Protein AF-A0A259BJD8-F1 (afdb_monomer_lite)

Structure (mmCIF, N/CA/C/O backbone):
data_A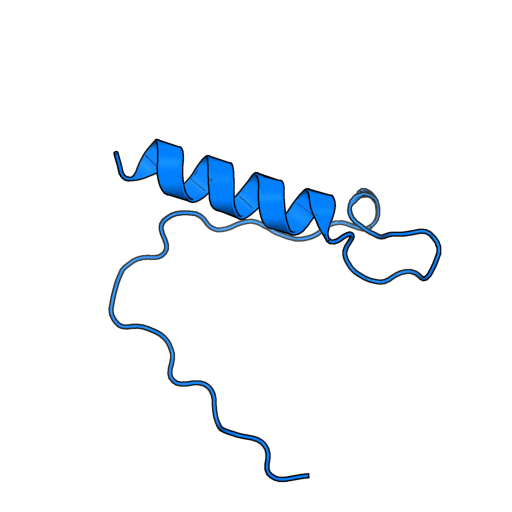F-A0A259BJD8-F1
#
_entry.id   AF-A0A259BJD8-F1
#
loop_
_atom_site.group_PDB
_atom_site.id
_atom_site.type_symbol
_atom_site.label_atom_id
_atom_site.label_alt_id
_atom_site.label_comp_id
_atom_site.label_asym_id
_atom_site.label_entity_id
_atom_site.label_seq_id
_atom_site.pdbx_PDB_ins_code
_atom_site.Cartn_x
_atom_site.Cartn_y
_atom_site.Cartn_z
_atom_site.occupancy
_atom_site.B_iso_or_equiv
_atom_site.auth_seq_id
_atom_site.auth_comp_id
_atom_site.auth_asym_id
_atom_site.auth_atom_id
_atom_site.pdbx_PDB_model_num
ATOM 1 N N . MET A 1 1 ? -21.809 -11.597 -11.327 1.00 49.62 1 MET A N 1
ATOM 2 C CA . MET A 1 1 ? -20.490 -10.941 -11.278 1.00 49.62 1 MET A CA 1
ATOM 3 C C . MET A 1 1 ? -19.524 -11.903 -11.949 1.00 49.62 1 MET A C 1
ATOM 5 O O . MET A 1 1 ? -19.439 -13.029 -11.485 1.00 49.62 1 MET A O 1
ATOM 9 N N . HIS A 1 2 ? -18.948 -11.562 -13.104 1.00 51.00 2 HIS A N 1
ATOM 10 C CA . HIS A 1 2 ? -17.907 -12.401 -13.706 1.00 51.00 2 HIS A CA 1
ATOM 11 C C . HIS A 1 2 ? -16.597 -12.049 -13.004 1.00 51.00 2 HIS 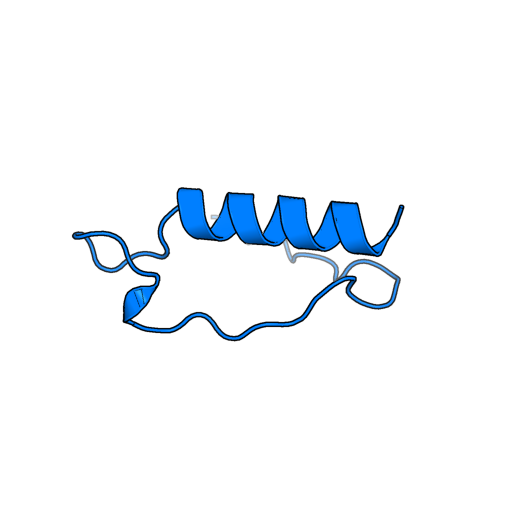A C 1
ATOM 13 O O . HIS A 1 2 ? -16.087 -10.946 -13.203 1.00 51.00 2 HIS A O 1
ATOM 19 N N . ASP A 1 3 ? -16.087 -12.953 -12.172 1.00 59.88 3 ASP A N 1
ATOM 20 C CA . ASP A 1 3 ? -14.758 -12.816 -11.585 1.00 59.88 3 ASP A CA 1
ATOM 21 C C . ASP A 1 3 ? -13.740 -12.959 -12.717 1.00 59.88 3 ASP A C 1
ATOM 23 O O . ASP A 1 3 ? -13.457 -14.053 -13.205 1.00 59.88 3 ASP A O 1
ATOM 27 N N . LYS A 1 4 ? -13.240 -11.824 -13.212 1.00 67.94 4 LYS A N 1
ATOM 28 C CA . LYS A 1 4 ? -12.131 -11.806 -14.161 1.00 67.94 4 LYS A CA 1
ATOM 29 C C . LYS A 1 4 ? -10.914 -12.328 -13.409 1.00 67.94 4 LYS A C 1
ATOM 31 O O . LYS A 1 4 ? -10.389 -11.638 -12.539 1.00 67.94 4 LYS A O 1
ATOM 36 N N . GLN A 1 5 ? -10.506 -13.555 -13.713 1.00 66.56 5 GLN A N 1
ATOM 37 C CA . GLN A 1 5 ? -9.310 -14.151 -13.135 1.00 66.56 5 GLN A CA 1
ATOM 38 C C . GLN A 1 5 ? -8.127 -13.239 -13.474 1.00 66.56 5 GLN A C 1
ATOM 40 O O . GLN A 1 5 ? -7.826 -13.012 -14.645 1.00 66.56 5 GLN A O 1
ATOM 45 N N . ALA A 1 6 ? -7.536 -12.622 -12.453 1.00 72.31 6 ALA A N 1
ATOM 46 C CA . ALA A 1 6 ? -6.377 -11.768 -12.634 1.00 72.31 6 ALA A CA 1
ATOM 47 C C . ALA A 1 6 ? -5.179 -12.665 -12.956 1.00 72.31 6 ALA A C 1
ATOM 49 O O . ALA A 1 6 ? -4.771 -13.479 -12.127 1.00 72.31 6 ALA A O 1
ATOM 50 N N . GLU A 1 7 ? -4.643 -12.538 -14.166 1.00 80.69 7 GLU A N 1
ATOM 51 C CA . GLU A 1 7 ? -3.360 -13.139 -14.509 1.00 80.69 7 GLU A CA 1
ATOM 52 C C . GLU A 1 7 ? -2.267 -12.450 -13.692 1.00 80.69 7 GLU A C 1
ATOM 54 O O . GLU A 1 7 ? -2.229 -11.221 -13.582 1.00 80.69 7 GLU A O 1
ATOM 59 N N . ILE A 1 8 ? -1.402 -13.254 -13.071 1.00 80.06 8 ILE A N 1
ATOM 60 C CA . ILE A 1 8 ? -0.237 -12.732 -12.363 1.00 80.06 8 ILE A CA 1
ATOM 61 C C . ILE A 1 8 ? 0.716 -12.183 -13.431 1.00 80.06 8 ILE A C 1
ATOM 63 O O . ILE A 1 8 ? 1.064 -12.937 -14.338 1.00 80.06 8 ILE A O 1
ATOM 67 N N . PRO A 1 9 ? 1.140 -10.909 -13.348 1.00 83.69 9 PRO A N 1
ATOM 68 C CA . PRO A 1 9 ? 2.072 -10.348 -14.318 1.00 83.69 9 PRO A CA 1
ATOM 69 C C . PRO A 1 9 ? 3.386 -11.134 -14.371 1.00 83.69 9 PRO A C 1
ATOM 71 O O . PRO A 1 9 ? 3.940 -11.489 -13.327 1.00 83.69 9 PRO A O 1
ATOM 74 N N . ASP A 1 10 ? 3.909 -11.348 -15.578 1.00 83.50 10 AS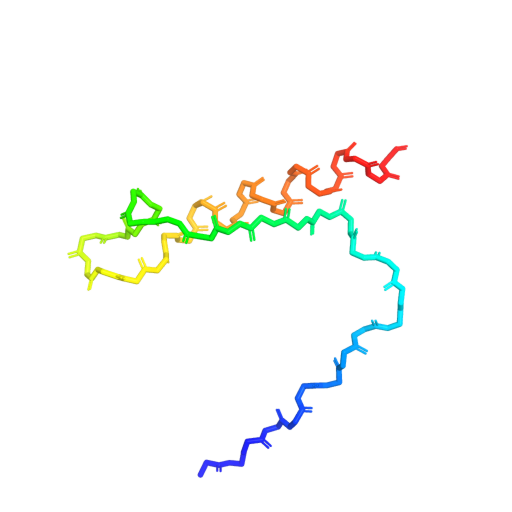P A N 1
ATOM 75 C CA . ASP A 1 10 ? 5.230 -11.940 -15.781 1.00 83.50 10 ASP A CA 1
ATOM 76 C C . ASP A 1 10 ? 6.322 -10.980 -15.275 1.00 83.50 10 ASP A C 1
ATOM 78 O O . ASP A 1 10 ? 6.467 -9.863 -15.774 1.00 83.50 10 ASP A O 1
ATOM 82 N N . GLY A 1 11 ? 7.102 -11.403 -14.276 1.00 85.56 11 GLY A N 1
ATOM 83 C CA . GLY A 1 11 ? 8.239 -10.636 -13.755 1.00 85.56 11 GLY A CA 1
ATOM 84 C C . GLY A 1 11 ? 8.406 -10.701 -12.237 1.00 85.56 11 GLY A C 1
ATOM 85 O O . GLY A 1 11 ? 7.545 -11.187 -11.504 1.00 85.56 11 GLY A O 1
ATOM 86 N N . MET A 1 12 ? 9.546 -10.206 -11.747 1.00 89.69 12 MET A N 1
ATOM 87 C CA . MET A 1 12 ? 9.749 -10.024 -10.309 1.00 89.69 12 MET A CA 1
ATOM 88 C C . MET A 1 12 ? 9.031 -8.752 -9.836 1.00 89.69 12 MET A C 1
ATOM 90 O O . MET A 1 12 ? 9.135 -7.718 -10.497 1.00 89.69 12 MET A O 1
ATOM 94 N N . PRO A 1 13 ? 8.321 -8.793 -8.695 1.00 91.31 13 PRO A N 1
ATOM 95 C CA . PRO A 1 13 ? 7.684 -7.604 -8.149 1.00 91.31 13 PRO A CA 1
ATOM 96 C C . PRO A 1 13 ? 8.745 -6.570 -7.761 1.00 91.31 13 PRO A C 1
ATOM 98 O O . PRO A 1 13 ? 9.727 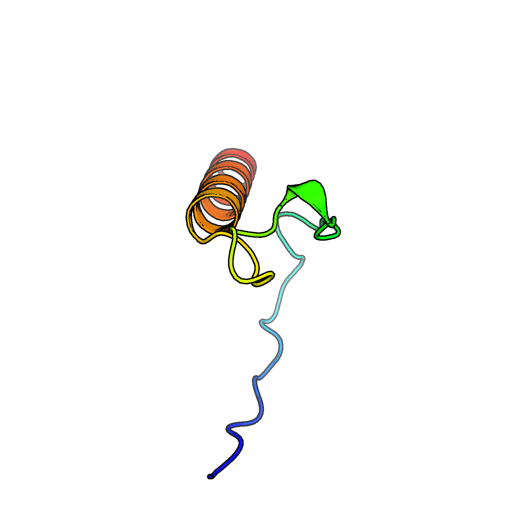-6.905 -7.102 1.00 91.31 13 PRO A O 1
ATOM 101 N N . ALA A 1 14 ? 8.513 -5.308 -8.126 1.00 93.56 14 ALA A N 1
ATOM 102 C CA . ALA A 1 14 ? 9.413 -4.204 -7.793 1.00 93.56 14 ALA A CA 1
ATOM 103 C C . ALA A 1 14 ? 9.542 -3.977 -6.280 1.00 93.56 14 ALA A C 1
ATOM 105 O O . ALA A 1 14 ? 10.623 -3.664 -5.789 1.00 93.56 14 ALA A O 1
ATOM 106 N N . ILE A 1 15 ? 8.438 -4.166 -5.548 1.00 95.50 15 ILE A N 1
ATOM 107 C CA . ILE A 1 15 ? 8.380 -4.161 -4.084 1.00 95.50 15 ILE A CA 1
ATOM 108 C C . ILE A 1 15 ? 7.392 -5.224 -3.590 1.00 95.50 15 ILE A C 1
ATOM 110 O O . ILE A 1 15 ? 6.435 -5.581 -4.280 1.00 95.50 15 ILE A O 1
ATOM 114 N N . ARG A 1 16 ? 7.594 -5.705 -2.360 1.00 94.56 16 ARG A N 1
ATOM 115 C CA . ARG A 1 16 ? 6.652 -6.570 -1.638 1.00 94.56 16 ARG A CA 1
ATOM 116 C C . ARG A 1 16 ? 6.553 -6.082 -0.197 1.00 94.56 16 ARG A C 1
ATOM 118 O O . ARG A 1 16 ? 7.560 -6.029 0.499 1.00 94.56 16 ARG A O 1
ATOM 125 N N . THR A 1 17 ? 5.344 -5.752 0.242 1.00 95.56 17 THR A N 1
ATOM 126 C CA . THR A 1 17 ? 5.064 -5.285 1.605 1.00 95.56 17 THR A CA 1
ATOM 127 C C . THR A 1 17 ? 3.803 -5.947 2.156 1.00 95.56 17 THR A C 1
ATOM 129 O O . THR A 1 17 ? 3.016 -6.513 1.394 1.00 95.56 17 THR A O 1
ATOM 132 N N . ILE A 1 18 ? 3.613 -5.870 3.471 1.00 97.19 18 ILE A N 1
ATOM 133 C CA . ILE A 1 18 ? 2.411 -6.327 4.169 1.00 97.19 18 ILE A CA 1
ATOM 134 C C . ILE A 1 18 ? 1.624 -5.087 4.585 1.00 97.19 18 ILE A C 1
ATOM 136 O O . ILE A 1 18 ? 2.176 -4.215 5.250 1.00 97.19 18 ILE A O 1
ATOM 140 N N . ALA A 1 19 ? 0.348 -5.026 4.207 1.00 97.44 19 ALA A N 1
ATOM 141 C CA . ALA A 1 19 ? -0.559 -4.015 4.730 1.00 97.44 19 ALA A CA 1
ATOM 142 C C . ALA A 1 19 ? -0.856 -4.295 6.210 1.00 97.44 19 ALA A C 1
ATOM 144 O O . ALA A 1 19 ? -1.208 -5.419 6.581 1.00 97.44 19 ALA A O 1
ATOM 145 N N . MET A 1 20 ? -0.712 -3.274 7.044 1.00 98.19 20 MET A N 1
ATOM 146 C CA . MET 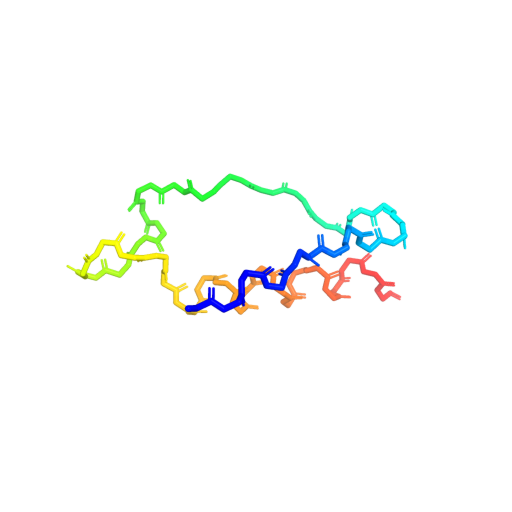A 1 20 ? -0.896 -3.336 8.490 1.00 98.19 20 MET A CA 1
ATOM 147 C C . MET A 1 20 ? -2.159 -2.571 8.914 1.00 98.19 20 MET A C 1
ATOM 149 O O . MET A 1 20 ? -2.632 -1.706 8.179 1.00 98.19 20 MET A O 1
ATOM 153 N N . PRO A 1 21 ? -2.694 -2.802 10.129 1.00 98.06 21 PRO A N 1
ATOM 154 C CA . PRO A 1 21 ? -3.861 -2.063 10.626 1.00 98.06 21 PRO A CA 1
ATOM 155 C C . PRO A 1 21 ? -3.698 -0.534 10.634 1.00 98.06 21 PRO A C 1
ATOM 157 O O . PRO A 1 21 ? -4.680 0.187 10.550 1.00 98.06 21 PRO A O 1
ATOM 160 N N . ALA A 1 22 ? -2.467 -0.022 10.720 1.00 97.81 22 ALA A N 1
ATOM 161 C CA . ALA A 1 22 ? -2.199 1.416 10.652 1.00 97.81 22 ALA A CA 1
ATOM 162 C C . ALA A 1 22 ? -2.380 2.010 9.240 1.00 97.81 22 ALA A C 1
ATOM 164 O O . ALA A 1 22 ? -2.520 3.224 9.110 1.00 97.81 22 ALA A O 1
ATOM 165 N N . ASP A 1 23 ? -2.404 1.173 8.200 1.00 98.44 23 ASP A N 1
ATOM 166 C CA . ASP A 1 23 ? -2.531 1.592 6.800 1.00 98.44 23 ASP A CA 1
ATOM 167 C C . ASP A 1 23 ? -4.000 1.722 6.359 1.00 98.44 23 ASP A C 1
ATOM 169 O O . ASP A 1 23 ? -4.290 2.062 5.208 1.00 98.44 23 ASP A O 1
ATOM 173 N N . THR A 1 24 ? -4.949 1.437 7.257 1.00 98.38 24 THR A N 1
ATOM 174 C CA . THR A 1 24 ? -6.380 1.533 6.967 1.00 98.38 24 THR A CA 1
ATOM 175 C C . THR A 1 24 ? -6.904 2.963 7.091 1.00 98.38 24 THR A C 1
ATOM 177 O O . THR A 1 24 ? -6.451 3.747 7.924 1.00 98.38 24 THR A O 1
ATOM 180 N N . ASN A 1 25 ? -7.916 3.295 6.297 1.00 97.94 25 ASN A N 1
ATOM 181 C CA . ASN A 1 25 ? -8.741 4.485 6.463 1.00 97.94 25 ASN A CA 1
ATOM 182 C C . ASN A 1 25 ? -9.739 4.307 7.642 1.00 97.94 25 ASN A C 1
ATOM 184 O O . ASN A 1 25 ? -9.850 3.212 8.195 1.00 97.94 25 ASN A O 1
ATOM 188 N N . PRO A 1 26 ? -10.517 5.339 8.030 1.00 97.94 26 PRO A N 1
ATOM 189 C CA . PRO A 1 26 ? -11.506 5.226 9.113 1.00 97.94 26 PRO A CA 1
ATOM 190 C C . PRO A 1 26 ? -12.628 4.197 8.885 1.00 97.94 26 PRO A C 1
ATOM 192 O O . PRO A 1 26 ? -13.311 3.826 9.836 1.00 97.94 26 PRO A O 1
ATOM 195 N N . SER A 1 27 ? -12.838 3.755 7.643 1.00 97.94 27 SER A N 1
ATOM 196 C CA . SER A 1 27 ? -13.779 2.684 7.295 1.00 97.94 27 SER A CA 1
ATOM 197 C C . SER A 1 27 ? -13.181 1.283 7.480 1.00 97.94 27 SER A C 1
ATOM 199 O O . SER A 1 27 ? -13.926 0.309 7.449 1.00 97.94 27 SER A O 1
ATOM 201 N N . GLY A 1 28 ? -11.869 1.174 7.715 1.00 97.06 28 GLY A N 1
ATOM 202 C CA . GLY A 1 28 ? -11.149 -0.091 7.874 1.00 97.06 28 GLY A CA 1
ATOM 203 C C . GLY A 1 28 ? -10.594 -0.675 6.571 1.00 97.06 28 GLY A C 1
ATOM 204 O O . GLY A 1 28 ? -9.932 -1.709 6.612 1.00 97.06 28 GLY A O 1
ATOM 205 N N . ASP A 1 29 ? -10.809 -0.017 5.430 1.00 98.25 29 ASP A N 1
ATOM 206 C CA . ASP A 1 29 ? -10.207 -0.404 4.151 1.00 98.25 29 ASP A CA 1
ATOM 207 C C . ASP A 1 29 ? -8.795 0.162 4.029 1.00 98.25 29 ASP A C 1
ATOM 209 O O . ASP A 1 29 ? -8.473 1.179 4.639 1.00 98.25 29 ASP A O 1
ATOM 213 N N . ILE A 1 30 ? -7.955 -0.425 3.178 1.00 97.88 30 ILE A N 1
ATOM 214 C CA . ILE A 1 30 ? -6.630 0.140 2.897 1.00 97.88 30 ILE A CA 1
ATOM 215 C C . ILE A 1 30 ? -6.764 1.561 2.348 1.00 97.88 30 ILE A C 1
ATOM 217 O O . ILE A 1 30 ? -7.491 1.823 1.385 1.00 97.88 30 ILE A O 1
ATOM 221 N N . PHE A 1 31 ? -6.044 2.495 2.965 1.00 98.25 31 PHE A N 1
ATOM 222 C CA . PHE A 1 31 ? -6.069 3.888 2.565 1.00 98.25 31 PHE A CA 1
ATOM 223 C C . PHE A 1 31 ? -5.443 4.071 1.174 1.00 98.25 31 PHE A C 1
ATOM 225 O O . PHE A 1 31 ? -4.310 3.666 0.918 1.00 98.25 31 PHE A O 1
ATOM 232 N N . GLY A 1 32 ? -6.159 4.748 0.271 1.00 98.00 32 GLY A N 1
ATOM 233 C CA . GLY A 1 32 ? -5.695 4.957 -1.105 1.00 98.00 32 GLY A CA 1
ATOM 234 C C . GLY A 1 32 ? -4.383 5.741 -1.203 1.00 98.00 32 GLY A C 1
ATOM 235 O O . GLY A 1 32 ? -3.568 5.458 -2.076 1.00 98.00 32 GLY A O 1
ATOM 236 N N . GLY A 1 33 ? -4.131 6.681 -0.284 1.00 98.19 33 GLY A N 1
ATOM 237 C CA . GLY A 1 33 ? -2.859 7.408 -0.248 1.00 98.19 33 GLY A CA 1
ATOM 238 C C . GLY A 1 33 ? -1.669 6.518 0.107 1.00 98.19 33 GLY A C 1
ATOM 239 O O . GLY A 1 33 ? -0.609 6.679 -0.484 1.00 98.19 33 GLY A O 1
ATOM 240 N N . TRP A 1 34 ? -1.850 5.530 0.989 1.00 98.19 34 TRP A N 1
ATOM 241 C CA . TRP A 1 34 ? -0.808 4.541 1.278 1.00 98.19 34 TRP A CA 1
ATOM 242 C C . TRP A 1 34 ? -0.484 3.716 0.028 1.00 98.19 34 TRP A C 1
ATOM 244 O O . TRP A 1 34 ? 0.683 3.571 -0.329 1.00 98.19 34 TRP A O 1
ATOM 254 N N . LEU A 1 35 ? -1.511 3.262 -0.702 1.00 97.62 35 LEU A N 1
ATOM 255 C CA . LEU A 1 35 ? -1.327 2.505 -1.942 1.00 97.62 35 LEU A CA 1
ATOM 256 C C . LEU A 1 35 ? -0.560 3.312 -3.003 1.00 97.62 35 LEU A C 1
ATOM 258 O O . LEU A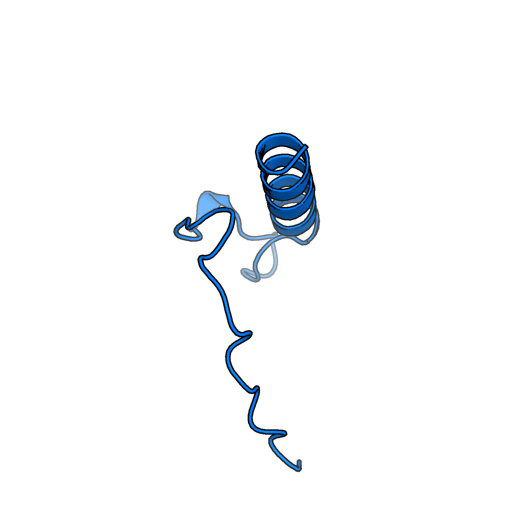 1 35 ? 0.351 2.780 -3.634 1.00 97.62 35 LEU A O 1
ATOM 262 N N . MET A 1 36 ? -0.898 4.594 -3.178 1.00 98.12 36 MET A N 1
ATOM 263 C CA . MET A 1 36 ? -0.192 5.476 -4.114 1.00 98.12 36 MET A CA 1
ATOM 264 C C . MET A 1 36 ? 1.272 5.686 -3.712 1.00 98.12 36 MET A C 1
ATOM 266 O O . MET A 1 36 ? 2.145 5.610 -4.572 1.00 98.12 36 MET A O 1
ATOM 270 N N . SER A 1 37 ? 1.566 5.861 -2.421 1.00 97.75 37 SER A N 1
ATOM 271 C CA . SER A 1 37 ? 2.949 5.961 -1.936 1.00 97.75 37 SER A CA 1
ATOM 272 C C . SER A 1 37 ? 3.755 4.688 -2.206 1.00 97.75 37 SER A C 1
ATOM 274 O O . SER A 1 37 ? 4.922 4.766 -2.576 1.00 97.75 37 SER A O 1
ATOM 276 N N . GLN A 1 38 ? 3.139 3.506 -2.094 1.00 97.88 38 GLN A N 1
ATOM 277 C CA . GLN A 1 38 ? 3.801 2.252 -2.463 1.00 97.88 38 GLN A CA 1
ATOM 278 C C . GLN A 1 38 ? 4.106 2.186 -3.970 1.00 97.88 38 GLN A C 1
ATOM 280 O O . GLN A 1 38 ? 5.162 1.687 -4.353 1.00 97.88 38 GLN A O 1
ATOM 285 N N . MET A 1 39 ? 3.226 2.707 -4.832 1.00 96.31 39 MET A N 1
ATOM 286 C CA . MET A 1 39 ? 3.493 2.788 -6.275 1.00 96.31 39 MET A CA 1
ATOM 287 C C . MET A 1 39 ? 4.642 3.752 -6.597 1.00 96.31 39 MET A C 1
ATOM 289 O O . MET A 1 39 ? 5.486 3.417 -7.425 1.00 96.31 39 MET A O 1
ATOM 293 N N . ASP A 1 40 ? 4.702 4.903 -5.924 1.00 96.94 40 ASP A N 1
ATOM 294 C CA . ASP A 1 40 ? 5.797 5.872 -6.073 1.00 96.94 40 ASP A CA 1
ATOM 295 C C . ASP A 1 40 ? 7.146 5.266 -5.652 1.00 96.94 40 ASP A C 1
ATOM 297 O O . ASP A 1 40 ? 8.109 5.279 -6.420 1.00 96.94 40 ASP A O 1
ATOM 301 N N . LEU A 1 41 ? 7.187 4.603 -4.489 1.00 97.31 41 LEU A N 1
ATOM 302 C CA . LEU A 1 41 ? 8.371 3.876 -4.019 1.00 97.31 41 LEU A CA 1
ATOM 303 C C . LEU A 1 41 ? 8.813 2.780 -4.999 1.00 97.31 41 LEU A C 1
ATOM 305 O O . LEU A 1 41 ? 10.007 2.610 -5.243 1.00 97.31 41 LEU A O 1
ATOM 309 N N . ALA A 1 42 ? 7.862 2.036 -5.571 1.00 96.00 42 ALA A N 1
ATOM 310 C CA . ALA A 1 42 ? 8.160 1.012 -6.566 1.00 96.00 42 ALA A CA 1
ATOM 311 C C . ALA A 1 42 ? 8.770 1.613 -7.837 1.00 96.00 42 ALA A C 1
ATOM 313 O O . ALA A 1 42 ? 9.768 1.095 -8.333 1.00 96.00 42 ALA A O 1
ATOM 314 N N . ALA A 1 43 ? 8.194 2.705 -8.346 1.00 95.38 43 ALA A N 1
ATOM 315 C CA . ALA A 1 43 ? 8.687 3.387 -9.537 1.00 95.38 43 ALA A CA 1
ATOM 316 C C . ALA A 1 43 ? 10.094 3.958 -9.317 1.00 95.38 43 ALA A C 1
ATOM 318 O O . ALA A 1 43 ? 10.965 3.772 -10.166 1.00 95.38 43 ALA A O 1
ATOM 319 N N . GLY A 1 44 ? 10.341 4.571 -8.155 1.00 94.50 44 GLY A N 1
ATOM 320 C CA . GLY A 1 44 ? 11.660 5.087 -7.788 1.00 94.50 44 GLY A CA 1
ATOM 321 C C . GLY A 1 44 ? 12.742 4.009 -7.669 1.00 94.50 44 GLY A C 1
ATOM 322 O O . GLY A 1 44 ? 13.906 4.301 -7.909 1.00 94.50 44 GLY A O 1
ATOM 323 N N . ASN A 1 45 ? 12.378 2.764 -7.339 1.00 89.06 45 ASN A N 1
ATOM 324 C CA . ASN A 1 45 ? 13.317 1.638 -7.257 1.00 89.06 45 ASN A CA 1
ATOM 325 C C . ASN A 1 45 ? 13.660 1.012 -8.627 1.00 89.06 45 ASN A C 1
ATOM 327 O O . ASN A 1 45 ? 14.644 0.285 -8.731 1.00 89.06 45 ASN A O 1
ATOM 331 N N . ILE A 1 46 ? 12.835 1.233 -9.659 1.00 85.81 46 ILE A N 1
ATOM 332 C CA . ILE A 1 46 ? 13.027 0.671 -11.013 1.00 85.81 46 ILE A CA 1
ATOM 333 C C . ILE A 1 46 ? 13.786 1.643 -11.942 1.00 85.81 46 ILE A C 1
ATOM 335 O O . ILE A 1 46 ? 14.308 1.206 -12.968 1.00 85.81 46 ILE A O 1
ATOM 339 N N . ALA A 1 47 ? 13.823 2.937 -11.608 1.00 66.75 47 ALA A N 1
ATOM 340 C CA . ALA A 1 47 ? 14.501 3.986 -12.378 1.00 66.75 47 ALA A CA 1
ATOM 341 C C . ALA A 1 47 ? 16.033 3.922 -12.254 1.00 66.75 47 ALA A C 1
ATOM 343 O O . ALA A 1 47 ? 16.699 4.178 -13.285 1.00 66.75 47 ALA A O 1
#

Foldseek 3Di:
DPPPPDDDDPDDQLDDDDDDQVQADPVSHGDPVVVVVVVVVSVVSVD

Radius of gyration: 13.54 Å; chains: 1; bounding box: 35×22×26 Å

Sequence (47 aa):
MHDKQAEIPDGMPAIRTIAMPADTNPSGDIFGGWLMSQMDLAAGNIA

Secondary structure (DSSP, 8-state):
------PPPSS--S------GGGB-TTSSBPHHHHHHHHHHHHHHH-

pLDDT: mean 89.69, std 12.96, range [49.62, 98.44]